Protein AF-A0AAP0MCJ1-F1 (afdb_monomer)

Mean predicted aligned error: 10.29 Å

Foldseek 3Di:
DVVVVVVVVVVVVVPPDDPDDDDDDDQFWDQCPCPDDQKPKDWQWGTHGGDIDQHDDDDVPDPDDDPPGGMDMDGNDDDDPDDDDDDDDDDDDDDDDDPPDPDDDDDDDDDDDDDPPPPDD

Radius of gyration: 22.14 Å; Cα contacts (8 Å, |Δi|>4): 94; chains: 1; bounding box: 61×28×65 Å

pLDDT: mean 81.52, std 13.96, range [37.31, 96.19]

Solvent-accessible surface area (backbone atoms only — not comparable to full-atom values): 8554 Å² total; per-residue (Å²): 113,72,68,61,52,49,54,51,53,50,55,61,65,63,65,55,80,80,83,79,82,86,86,86,84,75,96,60,39,34,62,54,45,55,76,76,59,67,34,43,59,37,76,41,45,44,51,33,83,61,41,73,36,45,42,77,76,84,52,92,92,52,87,74,76,85,75,92,66,56,36,46,79,41,71,62,69,90,76,81,69,71,94,81,63,82,88,86,85,86,84,88,85,82,89,81,78,62,88,90,59,87,77,86,78,91,81,87,84,90,84,87,77,84,74,87,68,88,82,79,132

Structure (mmCIF, N/CA/C/O backbone):
data_AF-A0AAP0MCJ1-F1
#
_entry.id   AF-A0AAP0MCJ1-F1
#
loop_
_atom_site.group_PDB
_atom_site.id
_atom_site.type_symbol
_atom_site.label_atom_id
_atom_site.label_alt_id
_atom_site.label_comp_id
_atom_site.label_asym_id
_atom_site.label_entity_id
_atom_site.label_seq_id
_atom_site.pdbx_PDB_ins_code
_atom_site.Cartn_x
_atom_site.Cartn_y
_atom_site.Cartn_z
_atom_site.occupancy
_atom_site.B_iso_or_equiv
_atom_site.auth_seq_id
_atom_site.auth_comp_id
_atom_site.auth_asym_id
_atom_site.auth_atom_id
_atom_site.pdbx_PDB_model_num
ATOM 1 N N . MET A 1 1 ? -40.420 -8.732 42.494 1.00 62.78 1 MET A N 1
ATOM 2 C CA . MET A 1 1 ? -39.813 -9.361 41.296 1.00 62.78 1 MET A CA 1
ATOM 3 C C . MET A 1 1 ? -39.850 -8.467 40.049 1.00 62.78 1 MET A C 1
ATOM 5 O O . MET A 1 1 ? -38.808 -8.292 39.444 1.00 62.78 1 MET A O 1
ATOM 9 N N . LYS A 1 2 ? -40.979 -7.828 39.692 1.00 68.69 2 LYS A N 1
ATOM 10 C CA . LYS A 1 2 ? -41.096 -6.972 38.484 1.00 68.69 2 LYS A CA 1
ATOM 11 C C . LYS A 1 2 ? -40.120 -5.778 38.411 1.00 68.69 2 LYS A C 1
ATOM 13 O O . LYS A 1 2 ? -39.535 -5.545 37.366 1.00 68.69 2 LYS A O 1
ATOM 18 N N . ILE A 1 3 ? -39.907 -5.064 39.519 1.00 76.12 3 ILE A N 1
ATOM 19 C CA . ILE A 1 3 ? -38.984 -3.909 39.586 1.00 76.12 3 ILE A CA 1
ATOM 20 C C . ILE A 1 3 ? -37.517 -4.320 39.400 1.00 76.12 3 ILE A C 1
ATOM 22 O O . ILE A 1 3 ? -36.758 -3.625 38.737 1.00 76.12 3 ILE A O 1
ATOM 26 N N . PHE A 1 4 ? -37.136 -5.483 39.932 1.00 75.31 4 PHE A N 1
ATOM 27 C CA . PHE A 1 4 ? -35.775 -6.009 39.815 1.00 75.31 4 PHE A CA 1
ATOM 28 C C . PHE A 1 4 ? -35.452 -6.421 38.371 1.00 75.31 4 PHE A C 1
ATOM 30 O O . PHE A 1 4 ? -34.360 -6.167 37.878 1.00 75.31 4 PHE A O 1
ATOM 37 N N . VAL A 1 5 ? -36.439 -6.989 37.667 1.00 79.06 5 VAL A N 1
ATOM 38 C CA . VAL A 1 5 ? -36.340 -7.324 36.238 1.00 79.06 5 VAL A CA 1
ATOM 39 C C . VAL A 1 5 ? -36.228 -6.060 35.379 1.00 79.06 5 VAL A C 1
ATOM 41 O O . VAL A 1 5 ? -35.413 -6.035 34.464 1.00 79.06 5 VAL A O 1
ATOM 44 N N . LEU A 1 6 ? -36.967 -4.989 35.699 1.00 76.94 6 LEU A N 1
ATOM 45 C CA . LEU A 1 6 ? -36.832 -3.705 34.995 1.00 76.94 6 LEU A CA 1
ATOM 46 C C . LEU A 1 6 ? -35.438 -3.086 35.164 1.00 76.94 6 LEU A C 1
ATOM 48 O O . LEU A 1 6 ? -34.874 -2.614 34.183 1.00 76.94 6 LEU A O 1
ATOM 52 N N . LEU A 1 7 ? -34.882 -3.118 36.380 1.00 76.31 7 LEU A N 1
ATOM 53 C CA . LEU A 1 7 ? -33.536 -2.607 36.674 1.00 76.31 7 LEU A CA 1
ATOM 54 C C . LEU A 1 7 ? -32.442 -3.394 35.935 1.00 76.31 7 LEU A C 1
ATOM 56 O O . LEU A 1 7 ? -31.493 -2.802 35.420 1.00 76.31 7 LEU A O 1
ATOM 60 N N . LEU A 1 8 ? -32.600 -4.718 35.834 1.00 71.56 8 LEU A N 1
ATOM 61 C CA . LEU A 1 8 ? -31.702 -5.581 35.062 1.00 71.56 8 LEU A CA 1
ATOM 62 C C . LEU A 1 8 ? -31.807 -5.310 33.554 1.00 71.56 8 LEU A C 1
ATOM 64 O O . LEU A 1 8 ? -30.775 -5.174 32.901 1.00 71.56 8 LEU A O 1
ATOM 68 N N . LEU A 1 9 ? -33.019 -5.159 33.001 1.00 68.81 9 LEU A N 1
ATOM 69 C CA . LEU A 1 9 ? -33.195 -4.789 31.590 1.00 68.81 9 LEU A CA 1
ATOM 70 C C . LEU A 1 9 ? -32.631 -3.397 31.285 1.00 68.81 9 LEU A C 1
ATOM 72 O O . LEU A 1 9 ? -31.991 -3.224 30.251 1.00 68.81 9 LEU A O 1
ATOM 76 N N . SER A 1 10 ? -32.817 -2.412 32.169 1.00 67.62 10 SER A N 1
ATOM 77 C CA . SER A 1 10 ? -32.245 -1.078 31.963 1.00 67.62 10 SER A CA 1
ATOM 78 C C . SER A 1 10 ? -30.721 -1.098 32.013 1.00 67.62 10 SER A C 1
ATOM 80 O O . SER A 1 10 ? -30.097 -0.445 31.189 1.00 67.62 10 SER A O 1
ATOM 82 N N . ALA A 1 11 ? -30.113 -1.877 32.916 1.00 64.88 11 ALA A N 1
ATOM 83 C CA . ALA A 1 11 ? -28.659 -2.029 32.974 1.00 64.88 11 ALA A CA 1
ATOM 84 C C . ALA A 1 11 ? -28.097 -2.721 31.717 1.00 64.88 11 ALA A C 1
ATOM 86 O O . ALA A 1 11 ? -27.057 -2.311 31.210 1.00 64.88 11 ALA A O 1
ATOM 87 N N . PHE A 1 12 ? -28.811 -3.712 31.167 1.00 61.41 12 PHE A N 1
ATOM 88 C CA . PHE A 1 12 ? -28.452 -4.358 29.897 1.00 61.41 12 PHE A CA 1
ATOM 89 C C . PHE A 1 12 ? -28.574 -3.417 28.690 1.00 61.41 12 PHE A C 1
ATOM 91 O O . PHE A 1 12 ? -27.720 -3.449 27.810 1.00 61.41 12 PHE A O 1
ATOM 98 N N . LEU A 1 13 ? -29.597 -2.559 28.655 1.00 58.16 13 LEU A N 1
ATOM 99 C CA . LEU A 1 13 ? -29.784 -1.556 27.596 1.00 58.16 13 LEU A CA 1
ATOM 100 C C . LEU A 1 13 ? -28.825 -0.355 27.735 1.00 58.16 13 LEU A C 1
ATOM 102 O O . LEU A 1 13 ? -28.536 0.317 26.749 1.00 58.16 13 LEU A O 1
ATOM 106 N N . LEU A 1 14 ? -28.329 -0.089 28.950 1.00 54.16 14 LEU A N 1
ATOM 107 C CA . LEU A 1 14 ? -27.360 0.969 29.265 1.00 54.16 14 LEU A CA 1
ATOM 108 C C . LEU A 1 14 ? -25.903 0.577 28.995 1.00 54.16 14 LEU A C 1
ATOM 110 O O . LEU A 1 14 ? -25.057 1.473 28.980 1.00 54.16 14 LEU A O 1
ATOM 114 N N . ASN A 1 15 ? -25.606 -0.696 28.700 1.00 54.47 15 ASN A N 1
ATOM 115 C CA . ASN A 1 15 ? -24.379 -1.083 27.991 1.00 54.47 15 ASN A CA 1
ATOM 116 C C . ASN A 1 15 ? -24.493 -0.625 26.528 1.00 54.47 15 ASN A C 1
ATOM 118 O O . ASN A 1 15 ? -24.521 -1.404 25.577 1.00 54.47 15 ASN A O 1
ATOM 122 N N . GLN A 1 16 ? -24.634 0.688 26.373 1.00 55.56 16 GLN A N 1
ATOM 123 C CA . GLN A 1 16 ? -24.626 1.382 25.109 1.00 55.56 16 GLN A CA 1
ATOM 124 C C . GLN A 1 16 ? -23.283 1.110 24.448 1.00 55.56 16 GLN A C 1
ATOM 126 O O . GLN A 1 16 ? -22.234 1.190 25.089 1.00 55.56 16 GLN A O 1
ATOM 131 N N . ALA A 1 17 ? -23.361 0.754 23.169 1.00 55.75 17 ALA A N 1
ATOM 132 C CA . ALA A 1 17 ? -22.235 0.480 22.301 1.00 55.75 17 ALA A CA 1
ATOM 133 C C . ALA A 1 17 ? -21.091 1.472 22.562 1.00 55.75 17 ALA A C 1
ATOM 135 O O . ALA A 1 17 ? -21.232 2.674 22.333 1.00 55.75 17 ALA A O 1
ATOM 136 N N . SER A 1 18 ? -19.961 0.964 23.058 1.00 57.09 18 SER A N 1
ATOM 137 C CA . SER A 1 18 ? -18.721 1.730 23.078 1.00 57.09 18 SER A CA 1
ATOM 138 C C . SER A 1 18 ? -18.404 2.109 21.632 1.00 57.09 18 SER A C 1
ATOM 140 O O . SER A 1 18 ? -18.175 1.235 20.796 1.00 57.09 18 SER A O 1
ATOM 142 N N . SER A 1 19 ? -18.458 3.403 21.313 1.00 61.25 19 SER A N 1
ATOM 143 C CA . SER A 1 19 ? -18.032 3.908 20.010 1.00 61.25 19 SER A CA 1
ATOM 144 C C . SER A 1 19 ? -16.514 3.785 19.936 1.00 61.25 19 SER A C 1
ATOM 146 O O . SER A 1 19 ? -15.787 4.668 20.391 1.00 61.25 19 SER A O 1
ATOM 148 N N . GLN A 1 20 ? -16.027 2.666 19.404 1.00 72.44 20 GLN A N 1
ATOM 149 C CA . GLN A 1 20 ? -14.601 2.453 19.206 1.00 72.44 20 GLN A CA 1
ATOM 150 C C . GLN A 1 20 ? -14.141 3.234 17.974 1.00 72.44 20 GLN A C 1
ATOM 152 O O . GLN A 1 20 ? -14.374 2.832 16.837 1.00 72.44 20 GLN A O 1
ATOM 157 N N . THR A 1 21 ? -13.485 4.367 18.210 1.00 82.00 21 THR A N 1
ATOM 158 C CA . THR A 1 21 ? -12.818 5.131 17.155 1.00 82.00 21 THR A CA 1
ATOM 159 C C . THR A 1 21 ? -11.406 4.596 16.970 1.00 82.00 21 THR A C 1
ATOM 161 O O . THR A 1 21 ? -10.583 4.686 17.881 1.00 82.00 21 THR A O 1
ATOM 164 N N . THR A 1 22 ? -11.107 4.088 15.778 1.00 86.25 22 THR A N 1
ATOM 165 C CA . THR A 1 22 ? -9.745 3.720 15.381 1.00 86.25 22 THR A CA 1
ATOM 166 C C . THR A 1 22 ? -9.174 4.816 14.491 1.00 86.25 22 THR A C 1
ATOM 168 O O . THR A 1 22 ? -9.790 5.198 13.499 1.00 86.25 22 THR A O 1
ATOM 171 N N . SER A 1 23 ? -7.994 5.322 14.844 1.00 90.50 23 SER A N 1
ATOM 172 C CA . SER A 1 23 ? -7.252 6.295 14.044 1.00 90.50 23 SER A CA 1
ATOM 173 C C . SER A 1 23 ? -5.801 5.856 13.933 1.00 90.50 23 SER A C 1
ATOM 175 O O . SER A 1 23 ? -5.189 5.446 14.920 1.00 90.50 23 SER A O 1
ATOM 177 N N . PHE A 1 24 ? -5.255 5.936 12.728 1.00 91.62 24 PHE A N 1
ATOM 178 C CA . PHE A 1 24 ? -3.858 5.654 12.445 1.00 91.62 24 PHE A CA 1
ATOM 179 C C . PHE A 1 24 ? -3.364 6.601 11.358 1.00 91.62 24 PHE A C 1
ATOM 181 O O . PHE A 1 24 ? -4.128 7.063 10.510 1.00 91.62 24 PHE A O 1
ATOM 188 N N . TYR A 1 25 ? -2.071 6.901 11.402 1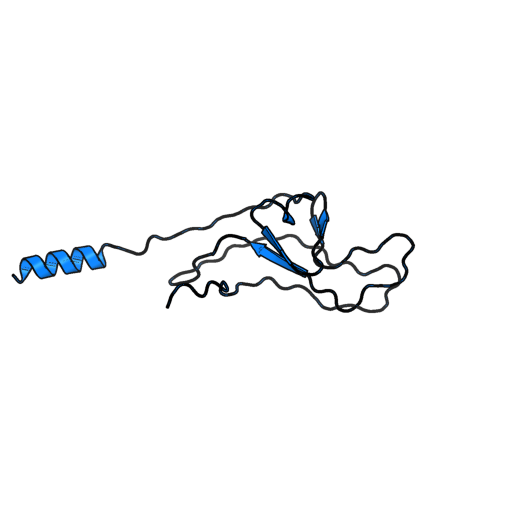.00 94.31 25 TYR A N 1
ATOM 189 C CA . TYR A 1 25 ? -1.438 7.837 10.491 1.00 94.31 25 TYR A CA 1
ATOM 190 C C . TYR A 1 25 ? -0.023 7.367 10.167 1.00 94.31 25 TYR A C 1
ATOM 192 O O . TYR A 1 25 ? 0.755 7.057 11.068 1.00 94.31 25 TYR A O 1
ATOM 200 N N . PHE A 1 26 ? 0.296 7.336 8.876 1.00 94.25 26 PHE A N 1
ATOM 201 C CA . PHE A 1 26 ? 1.601 6.947 8.356 1.00 94.25 26 PHE A CA 1
ATOM 202 C C . PHE A 1 26 ? 2.180 8.138 7.580 1.00 94.25 26 PHE A C 1
ATOM 204 O O . PHE A 1 26 ? 1.847 8.312 6.409 1.00 94.25 26 PHE A O 1
ATOM 211 N N . PRO A 1 27 ? 3.000 8.998 8.217 1.00 94.94 27 PRO A N 1
ATOM 212 C CA . PRO A 1 27 ? 3.597 10.153 7.539 1.00 94.94 27 PRO A CA 1
ATOM 213 C C . PRO A 1 27 ? 4.671 9.756 6.519 1.00 94.94 27 PRO A C 1
ATOM 215 O O . PRO A 1 27 ? 4.994 10.536 5.630 1.00 94.94 27 PRO A O 1
ATOM 218 N N . SER A 1 28 ? 5.265 8.577 6.697 1.00 95.31 28 SER A N 1
ATOM 219 C CA . SER A 1 28 ? 6.310 8.003 5.858 1.00 95.31 28 SER A CA 1
ATOM 220 C C . SER A 1 28 ? 6.378 6.496 6.109 1.00 95.31 28 SER A C 1
ATOM 222 O O . SER A 1 28 ? 5.790 5.995 7.073 1.00 95.31 28 SER A O 1
ATOM 224 N N . PHE A 1 29 ? 7.135 5.797 5.271 1.00 95.31 29 PHE A N 1
ATOM 225 C CA . PHE A 1 29 ? 7.462 4.385 5.427 1.00 95.31 29 PHE A CA 1
ATOM 226 C C . PHE A 1 29 ? 8.977 4.200 5.528 1.00 95.31 29 PHE A C 1
ATOM 228 O O . PHE A 1 29 ? 9.757 5.091 5.192 1.00 95.31 29 PHE A O 1
ATOM 235 N N . SER A 1 30 ? 9.376 3.045 6.035 1.00 94.88 30 SER A N 1
ATOM 236 C CA . SER A 1 30 ? 10.764 2.609 6.185 1.00 94.88 30 SER A CA 1
ATOM 237 C C . SER A 1 30 ? 10.874 1.124 5.831 1.00 94.88 30 SER A C 1
ATOM 239 O O . SER A 1 30 ? 9.852 0.430 5.871 1.00 94.88 30 SER A O 1
ATOM 241 N N . PRO A 1 31 ? 12.081 0.592 5.579 1.00 94.12 31 PRO A N 1
ATOM 242 C CA . PRO A 1 31 ? 12.293 -0.835 5.332 1.00 94.12 31 PRO A CA 1
ATOM 243 C C . PRO A 1 31 ? 11.695 -1.766 6.400 1.00 94.12 31 PRO A C 1
ATOM 245 O O . PRO A 1 31 ? 11.288 -2.881 6.090 1.00 94.12 31 PRO A O 1
ATOM 248 N N . GLU A 1 32 ? 11.546 -1.293 7.641 1.00 93.25 32 GLU A N 1
ATOM 249 C CA . GLU A 1 32 ? 10.957 -2.072 8.740 1.00 93.25 32 GLU A CA 1
ATOM 250 C C . GLU A 1 32 ? 9.423 -2.020 8.806 1.00 93.25 32 GLU A C 1
ATOM 252 O O . GLU A 1 32 ? 8.811 -2.727 9.611 1.00 93.25 32 GLU A O 1
ATOM 257 N N . SER A 1 33 ? 8.773 -1.224 7.948 1.00 94.06 33 SER A N 1
ATOM 258 C CA . SER A 1 33 ? 7.312 -1.036 7.962 1.00 94.06 33 SER A CA 1
ATOM 259 C C . SER A 1 33 ? 6.533 -2.330 7.722 1.00 94.06 33 SER A C 1
ATOM 261 O O . SER A 1 33 ? 5.405 -2.440 8.194 1.00 94.06 33 SER A O 1
ATOM 263 N N . CYS A 1 34 ? 7.133 -3.305 7.032 1.00 93.25 34 CYS A N 1
ATOM 264 C CA . CYS A 1 34 ? 6.539 -4.618 6.773 1.00 93.25 34 CYS A CA 1
ATOM 265 C C . CYS A 1 34 ? 7.003 -5.725 7.735 1.00 93.25 34 CYS A C 1
ATOM 267 O O . CYS A 1 34 ? 6.412 -6.801 7.727 1.00 93.25 34 CYS A O 1
ATOM 269 N N . ASN A 1 35 ? 8.045 -5.493 8.542 1.00 86.81 35 ASN A N 1
ATOM 270 C CA . ASN A 1 35 ? 8.670 -6.548 9.349 1.00 86.81 35 ASN A CA 1
ATOM 271 C C . ASN A 1 35 ? 8.246 -6.512 10.818 1.00 86.81 35 ASN A C 1
ATOM 273 O O . ASN A 1 35 ? 8.238 -7.552 11.469 1.00 86.81 35 ASN A O 1
ATOM 277 N N . ASN A 1 36 ? 7.942 -5.327 11.361 1.00 70.50 36 ASN A N 1
ATOM 278 C CA . ASN A 1 36 ? 7.845 -5.160 12.813 1.00 70.50 36 ASN A CA 1
ATOM 279 C C . ASN A 1 36 ? 6.887 -4.035 13.244 1.00 70.50 36 ASN A C 1
ATOM 281 O O . ASN A 1 36 ? 7.216 -3.202 14.090 1.00 70.50 36 ASN A O 1
ATOM 285 N N . GLY A 1 37 ? 5.688 -3.973 12.658 1.00 70.06 37 GLY A N 1
ATOM 286 C CA . GLY A 1 37 ? 4.809 -2.831 12.898 1.00 70.06 37 GLY A CA 1
ATOM 287 C C . GLY A 1 37 ? 3.323 -3.043 12.655 1.00 70.06 37 GLY A C 1
ATOM 288 O O . GLY A 1 37 ? 2.782 -4.141 12.717 1.00 70.06 37 GLY A O 1
ATOM 289 N N . SER A 1 38 ? 2.660 -1.917 12.406 1.00 87.25 38 SER A N 1
ATOM 290 C CA . SER A 1 38 ? 1.210 -1.787 12.260 1.00 87.25 38 SER A CA 1
ATOM 291 C C . SER A 1 38 ? 0.663 -2.257 10.908 1.00 87.25 38 SER A C 1
ATOM 293 O O . SER A 1 38 ? -0.535 -2.107 10.669 1.00 87.25 38 SER A O 1
ATOM 295 N N . LEU A 1 39 ? 1.513 -2.765 10.010 1.00 94.56 39 LEU A N 1
ATOM 296 C CA . LEU A 1 39 ? 1.149 -3.147 8.648 1.00 94.56 39 LEU A CA 1
ATOM 297 C C . LEU A 1 39 ? 1.503 -4.606 8.374 1.00 94.56 39 LEU A C 1
ATOM 299 O O . LEU A 1 39 ? 2.573 -5.082 8.743 1.00 94.56 39 LEU A O 1
ATOM 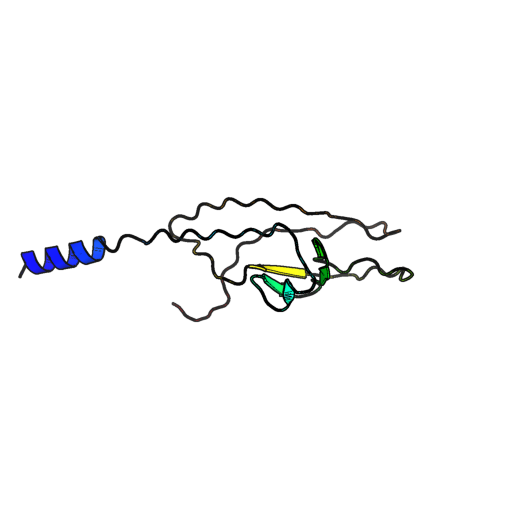303 N N . LEU A 1 40 ? 0.600 -5.292 7.682 1.00 93.94 40 LEU A N 1
ATOM 304 C CA . LEU A 1 40 ? 0.808 -6.624 7.135 1.00 93.94 40 LEU A CA 1
ATOM 305 C C . LEU A 1 40 ? 1.004 -6.489 5.628 1.00 93.94 40 LEU A C 1
ATOM 307 O O . LEU A 1 40 ? 0.077 -6.106 4.912 1.00 93.94 40 LEU A O 1
ATOM 311 N N . CYS A 1 41 ? 2.206 -6.798 5.159 1.00 94.88 41 CYS A N 1
ATOM 312 C CA . CYS A 1 41 ? 2.562 -6.776 3.746 1.00 94.88 41 CYS A CA 1
ATOM 313 C C . CYS A 1 41 ? 2.506 -8.196 3.175 1.00 94.88 41 CYS A C 1
ATOM 315 O O . CYS A 1 41 ? 2.997 -9.140 3.791 1.00 94.88 41 CYS A O 1
ATOM 317 N N . MET A 1 42 ? 1.886 -8.359 2.009 1.00 93.56 42 MET A N 1
ATOM 318 C CA . MET A 1 42 ? 1.665 -9.657 1.370 1.00 93.56 42 MET A CA 1
ATOM 319 C C . MET A 1 42 ? 1.955 -9.570 -0.128 1.00 93.56 42 MET A C 1
ATOM 321 O O . MET A 1 42 ? 1.694 -8.538 -0.749 1.00 93.56 42 MET A O 1
ATOM 325 N N . GLY A 1 43 ? 2.400 -10.676 -0.723 1.00 94.06 43 GLY A N 1
ATOM 326 C CA . GLY A 1 43 ? 2.708 -10.737 -2.153 1.00 94.06 43 GLY A CA 1
ATOM 327 C C . GLY A 1 43 ? 3.943 -9.907 -2.503 1.00 94.06 43 GLY A C 1
ATOM 328 O O . GLY A 1 43 ? 4.933 -9.952 -1.779 1.00 94.06 43 GLY A O 1
ATOM 329 N N . ALA A 1 44 ? 3.864 -9.135 -3.584 1.00 94.19 44 ALA A N 1
ATOM 330 C CA . ALA A 1 44 ? 4.984 -8.391 -4.172 1.00 94.19 44 ALA A CA 1
ATOM 331 C C . ALA A 1 44 ? 5.464 -7.159 -3.375 1.00 94.19 44 ALA A C 1
ATOM 333 O O . ALA A 1 44 ? 6.346 -6.425 -3.830 1.00 94.19 44 ALA A O 1
ATOM 334 N N . VAL A 1 45 ? 4.851 -6.874 -2.220 1.00 95.38 45 VAL A N 1
ATOM 335 C CA . VAL A 1 45 ? 5.083 -5.619 -1.498 1.00 95.38 45 VAL A CA 1
ATOM 336 C C . VAL A 1 45 ? 6.524 -5.518 -1.018 1.00 95.38 45 VAL A C 1
ATOM 338 O O . VAL A 1 45 ? 7.016 -6.397 -0.315 1.00 95.38 45 VAL A O 1
ATOM 341 N N . THR A 1 46 ? 7.161 -4.389 -1.317 1.00 94.88 46 THR A N 1
ATOM 342 C CA . THR A 1 46 ? 8.474 -4.033 -0.768 1.00 94.88 46 THR A CA 1
ATOM 343 C C . THR A 1 46 ? 8.403 -2.673 -0.082 1.00 94.88 46 THR A C 1
ATOM 345 O O . THR A 1 46 ? 7.842 -1.720 -0.627 1.00 94.88 46 THR A O 1
ATOM 348 N N . ALA A 1 47 ? 8.964 -2.578 1.124 1.00 95.00 47 ALA A N 1
ATOM 349 C CA . ALA A 1 47 ? 9.061 -1.328 1.866 1.00 95.00 47 ALA A CA 1
ATOM 350 C C . ALA A 1 47 ? 10.393 -0.628 1.589 1.00 95.00 47 ALA A C 1
ATOM 352 O O . ALA A 1 47 ? 11.459 -1.234 1.704 1.00 95.00 47 ALA A O 1
ATOM 353 N N . TYR A 1 48 ? 10.320 0.658 1.267 1.00 94.44 48 TYR A N 1
ATOM 354 C CA . TYR A 1 48 ? 11.471 1.520 1.040 1.00 94.44 48 TYR A CA 1
ATOM 355 C C . TYR A 1 48 ? 11.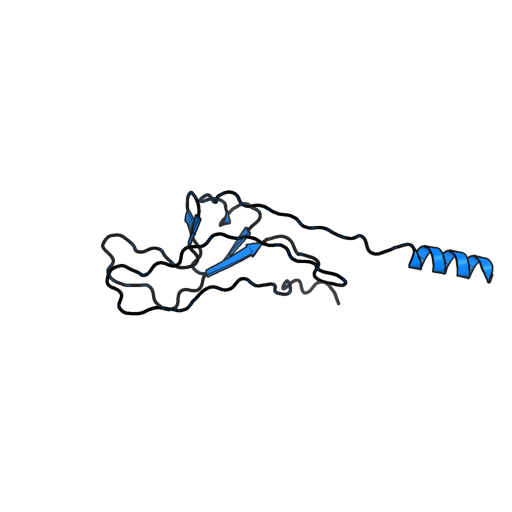417 2.727 1.977 1.00 94.44 48 TYR A C 1
ATOM 357 O O . TYR A 1 48 ? 10.401 3.002 2.621 1.00 94.44 48 TYR A O 1
ATOM 365 N N . ASP A 1 49 ? 12.512 3.479 2.031 1.00 95.62 49 ASP A N 1
ATOM 366 C CA . ASP A 1 49 ? 12.520 4.774 2.701 1.00 95.62 49 ASP A CA 1
ATOM 367 C C . ASP A 1 49 ? 11.575 5.740 1.972 1.00 95.62 49 ASP A C 1
ATOM 369 O O . ASP A 1 49 ? 11.814 6.151 0.834 1.00 95.62 49 ASP A O 1
ATOM 373 N N . GLY A 1 50 ? 10.473 6.093 2.634 1.00 96.06 50 GLY A N 1
ATOM 374 C CA . GLY A 1 50 ? 9.484 7.058 2.155 1.00 96.06 50 GLY A CA 1
ATOM 375 C C . GLY A 1 50 ? 8.220 6.469 1.525 1.00 96.06 50 GLY A C 1
ATOM 376 O O . GLY A 1 50 ? 7.216 7.177 1.460 1.00 96.06 50 GLY A O 1
ATOM 377 N N . TYR A 1 51 ? 8.217 5.210 1.077 1.00 95.75 51 TYR A N 1
ATOM 378 C CA . TYR A 1 51 ? 7.069 4.625 0.368 1.00 95.75 51 TYR A CA 1
ATOM 379 C C . TYR A 1 51 ? 7.013 3.094 0.452 1.00 95.75 51 TYR A C 1
ATOM 381 O O . TYR A 1 51 ? 7.999 2.423 0.749 1.00 95.75 51 TYR A O 1
ATOM 389 N N . LEU A 1 52 ? 5.834 2.543 0.160 1.00 96.19 52 LEU A N 1
ATOM 390 C CA . LEU A 1 52 ? 5.639 1.117 -0.092 1.00 96.19 52 LEU A CA 1
ATOM 391 C C . LEU A 1 52 ? 5.417 0.918 -1.586 1.00 96.19 52 LEU A C 1
ATOM 393 O O . LEU A 1 52 ? 4.553 1.574 -2.172 1.00 96.19 52 LEU A O 1
ATOM 397 N N . SER A 1 53 ? 6.159 -0.005 -2.183 1.00 95.00 53 SER A N 1
ATOM 398 C CA . SER A 1 53 ? 5.888 -0.451 -3.542 1.00 95.00 53 SER A CA 1
ATOM 399 C C . SER A 1 53 ? 4.967 -1.662 -3.496 1.00 95.00 53 SER A C 1
ATOM 401 O O . SER A 1 53 ? 5.315 -2.667 -2.880 1.00 95.00 53 SER A O 1
ATOM 403 N N . LEU A 1 54 ? 3.781 -1.564 -4.106 1.00 94.88 54 LEU A N 1
ATOM 404 C CA . LEU A 1 54 ? 2.816 -2.674 -4.157 1.00 94.88 54 LEU A CA 1
ATOM 405 C C . LEU A 1 54 ? 3.140 -3.695 -5.253 1.00 94.88 54 LEU A C 1
ATOM 407 O O . LEU A 1 54 ? 2.698 -4.832 -5.181 1.00 94.88 54 LEU A O 1
ATOM 411 N N . THR A 1 55 ? 3.903 -3.293 -6.258 1.00 91.62 55 THR A N 1
ATOM 412 C CA . THR A 1 55 ? 4.451 -4.152 -7.314 1.00 91.62 55 THR A CA 1
ATOM 413 C C . THR A 1 55 ? 5.962 -3.955 -7.339 1.00 91.62 55 THR A C 1
ATOM 415 O O . THR A 1 55 ? 6.449 -2.958 -6.810 1.00 91.62 55 THR A O 1
ATOM 418 N N . SER A 1 56 ? 6.742 -4.868 -7.910 1.00 87.06 56 SER A N 1
ATOM 419 C CA . SER A 1 56 ? 8.205 -4.719 -7.904 1.00 87.06 56 SE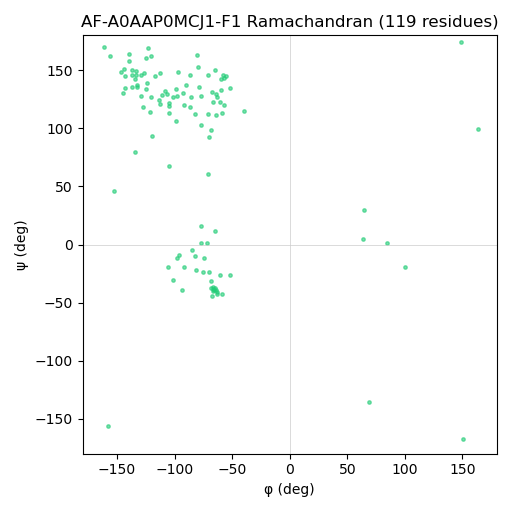R A CA 1
ATOM 420 C C . SER A 1 56 ? 8.655 -3.413 -8.575 1.00 87.06 56 SER A C 1
ATOM 422 O O . SER A 1 56 ? 8.056 -2.969 -9.547 1.00 87.06 56 SER A O 1
ATOM 424 N N . GLU A 1 57 ? 9.728 -2.787 -8.102 1.00 84.50 57 GLU A N 1
ATOM 425 C CA . GLU A 1 57 ? 10.314 -1.637 -8.804 1.00 84.50 57 GLU A CA 1
ATOM 426 C C . GLU A 1 57 ? 11.191 -2.106 -9.988 1.00 84.50 57 GLU A C 1
ATOM 428 O O . GLU A 1 57 ? 11.733 -3.217 -9.955 1.00 84.50 57 GLU A O 1
ATOM 433 N N . PRO A 1 58 ? 11.365 -1.293 -11.049 1.00 76.06 58 PRO A N 1
ATOM 434 C CA . PRO A 1 58 ? 12.280 -1.612 -12.141 1.00 76.06 58 PRO A CA 1
ATOM 435 C C . PRO A 1 58 ? 13.718 -1.743 -11.624 1.00 76.06 58 PRO A C 1
ATOM 437 O O . PRO A 1 58 ? 14.277 -0.797 -11.068 1.00 76.06 58 PRO A O 1
ATOM 440 N N . LEU A 1 59 ? 14.354 -2.893 -11.854 1.00 73.56 59 LEU A N 1
ATOM 441 C CA . LEU A 1 59 ? 15.774 -3.061 -11.552 1.00 73.56 59 LEU A CA 1
ATOM 442 C C . LEU A 1 59 ? 16.637 -2.417 -12.652 1.00 73.56 59 LEU A C 1
ATOM 444 O O . LEU A 1 59 ? 16.387 -2.648 -13.841 1.00 73.56 59 LEU A O 1
ATOM 448 N N . PRO A 1 60 ? 17.692 -1.660 -12.298 1.00 67.88 60 PRO A N 1
ATOM 449 C CA . PRO A 1 60 ? 18.623 -1.117 -13.278 1.00 67.88 60 PRO A CA 1
ATOM 450 C C . PRO A 1 60 ? 19.245 -2.243 -14.113 1.00 67.88 60 PRO A C 1
ATOM 452 O O . PRO A 1 60 ? 19.894 -3.137 -13.578 1.00 67.88 60 PRO A O 1
ATOM 455 N N . GLY A 1 61 ? 19.047 -2.205 -15.432 1.00 65.88 61 GLY A N 1
ATOM 456 C CA . GLY A 1 61 ? 19.618 -3.192 -16.354 1.00 65.88 61 GLY A CA 1
ATOM 457 C C . GLY A 1 61 ? 18.815 -4.485 -16.526 1.00 65.88 61 GLY A C 1
ATOM 458 O O . GLY A 1 61 ? 19.235 -5.326 -17.317 1.00 65.88 61 GLY A O 1
ATOM 459 N N . SER A 1 62 ? 17.660 -4.638 -15.866 1.00 65.38 62 SER A N 1
ATOM 460 C CA 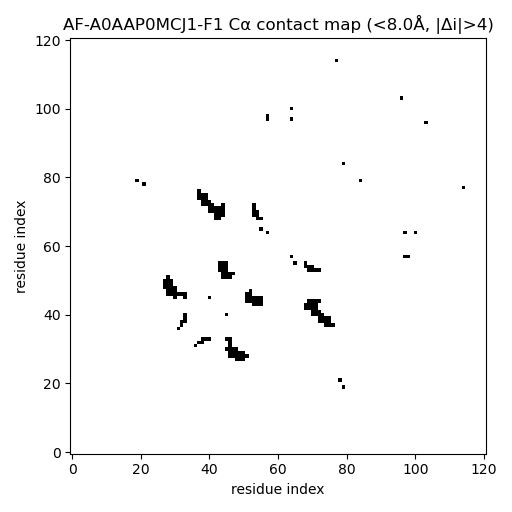. SER A 1 62 ? 16.706 -5.707 -16.185 1.00 65.38 62 SER A CA 1
ATOM 461 C C . SER A 1 62 ? 15.587 -5.149 -17.071 1.00 65.38 62 SER A C 1
ATOM 463 O O . SER A 1 62 ? 14.737 -4.408 -16.577 1.00 65.38 62 SER A O 1
ATOM 465 N N . PRO A 1 63 ? 15.564 -5.465 -18.378 1.00 57.78 63 PRO A N 1
ATOM 466 C CA . PRO A 1 63 ? 14.506 -5.010 -19.279 1.00 57.78 63 PRO A CA 1
ATOM 467 C C . PRO A 1 63 ? 13.192 -5.774 -19.076 1.00 57.78 63 PRO A C 1
ATOM 469 O O . PRO A 1 63 ? 12.165 -5.375 -19.620 1.00 57.78 63 PRO A O 1
ATOM 472 N N . ASN A 1 64 ? 13.216 -6.877 -18.322 1.00 63.50 64 ASN A N 1
ATOM 473 C CA . ASN A 1 64 ? 12.045 -7.713 -18.134 1.00 63.50 64 ASN A CA 1
ATOM 474 C C . ASN A 1 64 ? 11.169 -7.123 -17.033 1.00 63.50 64 ASN A C 1
ATOM 476 O O . ASN A 1 64 ? 11.542 -7.114 -15.859 1.00 63.50 64 ASN A O 1
ATOM 480 N N . GLN A 1 65 ? 10.001 -6.641 -17.446 1.00 68.50 65 GLN A N 1
ATOM 481 C CA . GLN A 1 65 ? 8.911 -6.282 -16.557 1.00 68.50 65 GLN A CA 1
ATOM 482 C C . GLN A 1 65 ? 8.382 -7.568 -15.897 1.00 68.50 65 GLN A C 1
ATOM 484 O O . GLN A 1 65 ? 8.002 -8.489 -16.627 1.00 68.50 65 GLN A O 1
ATOM 489 N N . PRO A 1 66 ? 8.366 -7.672 -14.556 1.00 72.06 66 PRO A N 1
ATOM 490 C CA . PRO A 1 66 ? 7.649 -8.756 -13.909 1.00 72.06 66 PRO A CA 1
ATOM 491 C C . PRO A 1 66 ? 6.158 -8.609 -14.242 1.00 72.06 66 PRO A C 1
ATOM 493 O O . PRO A 1 66 ? 5.581 -7.525 -14.141 1.00 72.06 66 PRO A O 1
ATOM 496 N N . VAL A 1 67 ? 5.577 -9.693 -14.750 1.00 74.81 67 VAL A N 1
ATOM 497 C CA . VAL A 1 67 ? 4.163 -9.801 -15.124 1.00 74.81 67 VAL A CA 1
ATOM 498 C C . VAL A 1 67 ? 3.391 -10.456 -13.983 1.00 74.81 67 VAL A C 1
ATOM 500 O O . VAL A 1 67 ? 3.944 -11.285 -13.266 1.00 74.81 67 VAL A O 1
ATOM 503 N N . ASP A 1 68 ? 2.122 -10.073 -13.828 1.00 82.25 68 ASP A N 1
ATOM 504 C CA . ASP A 1 68 ? 1.170 -10.654 -12.868 1.00 82.25 68 ASP A CA 1
ATOM 505 C C . ASP A 1 68 ? 1.517 -10.454 -11.375 1.00 82.25 68 ASP A C 1
ATOM 507 O O . ASP A 1 68 ? 1.142 -11.252 -10.513 1.00 82.25 68 ASP A O 1
ATOM 511 N N . GLU A 1 69 ? 2.208 -9.361 -11.042 1.00 88.31 69 GLU A N 1
ATOM 512 C CA . GLU A 1 69 ? 2.549 -9.021 -9.657 1.00 88.31 69 GLU A CA 1
ATOM 513 C C . GLU A 1 69 ? 1.356 -8.432 -8.896 1.00 88.31 69 GLU A C 1
ATOM 515 O O . GLU A 1 69 ? 0.750 -7.437 -9.300 1.00 88.31 69 GLU A O 1
ATOM 520 N N . VAL A 1 70 ? 1.066 -9.003 -7.725 1.00 92.62 70 VAL A N 1
ATOM 521 C CA . VAL A 1 70 ? 0.022 -8.514 -6.820 1.00 92.62 70 VAL A CA 1
ATOM 522 C C . VAL A 1 70 ? 0.609 -8.325 -5.430 1.00 92.62 70 VAL A C 1
ATOM 524 O O . VAL A 1 70 ? 1.021 -9.283 -4.773 1.00 92.62 70 VAL A O 1
ATOM 527 N N . GLY A 1 71 ? 0.594 -7.087 -4.946 1.00 95.38 71 GLY A N 1
ATOM 528 C CA . GLY A 1 71 ? 0.905 -6.760 -3.561 1.00 95.38 71 GLY A CA 1
ATOM 529 C C . GLY A 1 71 ? -0.303 -6.233 -2.805 1.00 95.38 71 GLY A C 1
ATOM 530 O O . GLY A 1 71 ? -1.185 -5.574 -3.357 1.00 95.38 71 GLY A O 1
ATOM 531 N N . ARG A 1 72 ? -0.342 -6.528 -1.506 1.00 95.50 72 ARG A N 1
ATOM 532 C CA . ARG A 1 72 ? -1.394 -6.076 -0.595 1.00 95.50 72 ARG A CA 1
ATOM 533 C C . ARG A 1 72 ? -0.784 -5.613 0.713 1.00 95.50 72 ARG A C 1
ATOM 535 O O . ARG A 1 72 ? 0.053 -6.305 1.285 1.00 95.50 72 ARG A O 1
ATOM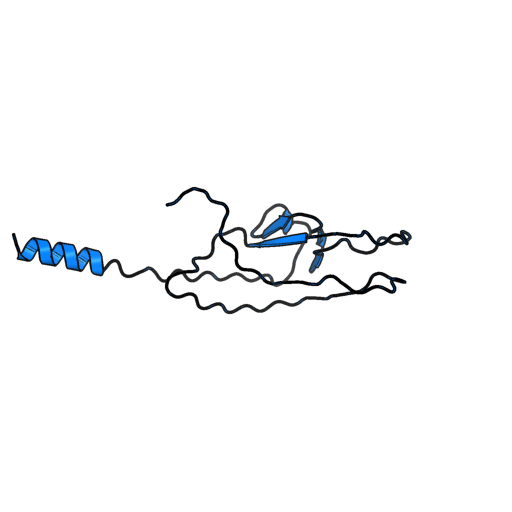 542 N N . VAL A 1 73 ? -1.259 -4.474 1.199 1.00 95.81 73 VAL A N 1
ATOM 543 C CA . VAL A 1 73 ? -0.912 -3.944 2.517 1.00 95.81 73 VAL A CA 1
ATOM 544 C C . VAL A 1 73 ? -2.192 -3.812 3.322 1.00 95.81 73 VAL A C 1
ATOM 546 O O . VAL A 1 73 ? -3.157 -3.206 2.855 1.00 95.81 73 VAL A O 1
ATOM 549 N N . LEU A 1 74 ? -2.210 -4.392 4.517 1.00 94.25 74 LEU A N 1
ATOM 550 C CA . LEU A 1 74 ? -3.322 -4.291 5.458 1.00 94.25 74 LEU A CA 1
ATOM 551 C C . LEU A 1 74 ? -2.855 -3.591 6.729 1.00 94.25 74 LEU A C 1
ATOM 553 O O . LEU A 1 74 ? -1.734 -3.805 7.183 1.00 94.25 74 LEU A O 1
ATOM 557 N N . TYR A 1 75 ? -3.731 -2.798 7.338 1.00 93.06 75 TYR A N 1
ATOM 558 C CA . TYR A 1 75 ? -3.543 -2.408 8.730 1.00 93.06 75 TYR A CA 1
ATOM 559 C C . TYR A 1 75 ? -3.714 -3.649 9.613 1.00 93.06 75 TYR A C 1
ATOM 561 O O . TYR A 1 75 ? -4.664 -4.409 9.437 1.00 93.06 75 TYR A O 1
ATOM 569 N N . HIS A 1 76 ? -2.772 -3.882 10.524 1.00 88.94 76 HIS A N 1
ATOM 570 C CA . HIS A 1 76 ? -2.689 -5.134 11.277 1.00 88.94 76 HIS A CA 1
ATOM 571 C C . HIS A 1 76 ? -3.842 -5.320 12.277 1.00 88.94 76 HIS A C 1
ATOM 573 O O . HIS A 1 76 ? -4.240 -6.451 12.543 1.00 88.94 76 HIS A O 1
ATOM 579 N N . GLN A 1 77 ? -4.381 -4.232 12.837 1.00 88.75 77 GLN A N 1
ATOM 580 C CA . GLN A 1 77 ? -5.433 -4.316 13.851 1.00 88.75 77 GLN A CA 1
ATOM 581 C C . GLN A 1 77 ? -6.832 -4.307 13.208 1.00 88.75 77 GLN A C 1
ATOM 583 O O . GLN A 1 77 ? -7.083 -3.483 12.322 1.00 88.75 77 GLN A O 1
ATOM 588 N N . PRO A 1 78 ? -7.768 -5.162 13.666 1.00 88.31 78 PRO A N 1
ATOM 589 C CA . PRO A 1 78 ? -9.149 -5.141 13.195 1.00 88.31 78 PRO A CA 1
ATOM 590 C C . PRO A 1 78 ? -9.816 -3.774 13.402 1.00 88.31 78 PRO A C 1
ATOM 592 O O . PRO A 1 78 ? -9.615 -3.108 14.420 1.00 88.31 78 PRO A O 1
ATOM 595 N N . VAL A 1 79 ? -10.656 -3.370 12.448 1.00 86.00 79 VAL A N 1
ATOM 596 C CA . VAL A 1 79 ? -11.463 -2.145 12.530 1.00 86.00 79 VAL A CA 1
ATOM 597 C C . VAL A 1 79 ? -12.935 -2.530 12.600 1.00 86.00 79 VAL A C 1
ATOM 599 O O . VAL A 1 79 ? -13.439 -3.240 11.730 1.00 86.00 79 VAL A O 1
ATOM 602 N N . LEU A 1 80 ? -13.634 -2.057 13.634 1.00 85.62 80 LEU A N 1
ATOM 603 C CA . LEU A 1 80 ? -15.055 -2.335 13.817 1.00 85.62 80 LEU A CA 1
ATOM 604 C C . LEU A 1 80 ? -15.886 -1.582 12.765 1.00 85.62 80 LEU A C 1
ATOM 606 O O . LEU A 1 80 ? -15.964 -0.356 12.785 1.00 85.62 80 LEU A O 1
ATOM 610 N N 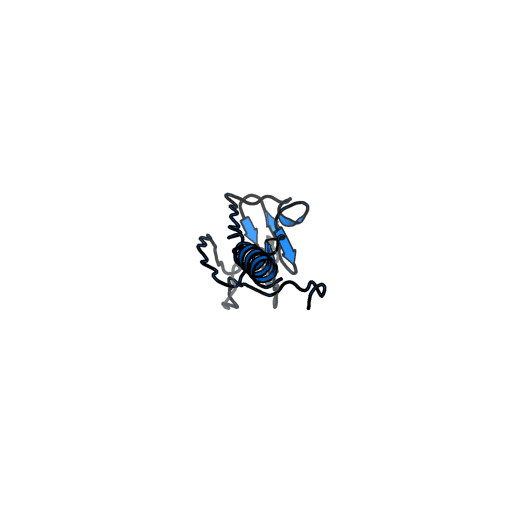. ALA A 1 81 ? -16.516 -2.326 11.851 1.00 82.75 81 ALA A N 1
ATOM 611 C CA . ALA A 1 81 ? -17.276 -1.766 10.729 1.00 82.75 81 ALA A CA 1
ATOM 612 C C . ALA A 1 81 ? -18.793 -1.641 10.957 1.00 82.75 81 ALA A C 1
ATOM 614 O O . ALA A 1 81 ? -19.487 -1.030 10.150 1.00 82.75 81 ALA A O 1
ATOM 615 N N . TRP A 1 82 ? -19.327 -2.199 12.042 1.00 77.62 82 TRP A N 1
ATOM 616 C CA . TRP A 1 82 ? -20.761 -2.193 12.351 1.00 77.62 82 TRP A CA 1
ATOM 617 C C . TRP A 1 82 ? -20.967 -1.881 13.846 1.00 77.62 82 TRP A C 1
ATOM 619 O O . TRP A 1 82 ? -20.140 -2.314 14.648 1.00 77.62 82 TRP A O 1
ATOM 629 N N . PRO A 1 83 ? -22.033 -1.163 14.269 1.00 72.00 83 PRO A N 1
ATOM 630 C CA . PRO A 1 83 ? -23.209 -0.779 13.484 1.00 72.00 83 PRO A CA 1
ATOM 631 C C . PRO A 1 83 ? -23.180 0.565 12.755 1.00 72.00 83 PRO A C 1
ATOM 633 O O . PRO A 1 83 ? -23.948 0.742 11.820 1.00 72.00 83 PRO A O 1
ATOM 636 N N . ASN A 1 84 ? -22.307 1.496 13.134 1.00 76.56 84 ASN A N 1
ATOM 637 C CA . ASN A 1 84 ? -22.281 2.843 12.556 1.00 76.56 84 ASN A CA 1
ATOM 638 C C . ASN A 1 84 ? -20.841 3.241 12.215 1.00 76.56 84 ASN A C 1
ATOM 640 O O . ASN A 1 84 ? -20.204 3.958 12.986 1.00 76.56 84 ASN A O 1
ATOM 644 N N . ILE A 1 85 ? -20.307 2.757 11.088 1.00 83.12 85 ILE A N 1
ATOM 645 C CA . ILE A 1 85 ? -18.969 3.157 10.640 1.00 83.12 85 ILE A CA 1
ATOM 646 C C . ILE A 1 85 ? -19.028 4.446 9.814 1.00 83.12 85 ILE A C 1
ATOM 648 O O . ILE A 1 85 ? -19.736 4.539 8.813 1.00 83.12 85 ILE A O 1
ATOM 652 N N . THR A 1 86 ? -18.217 5.422 10.212 1.00 87.69 86 THR A N 1
ATOM 653 C CA . THR A 1 86 ? -17.842 6.563 9.374 1.00 87.69 86 THR A CA 1
ATOM 654 C C . THR A 1 86 ? -16.362 6.431 9.062 1.00 87.69 86 THR A C 1
ATOM 656 O O . THR A 1 86 ? -15.536 6.404 9.972 1.00 87.69 86 THR A O 1
ATOM 659 N N . ILE A 1 87 ? -16.026 6.346 7.776 1.00 88.38 87 ILE A N 1
ATOM 660 C CA . ILE A 1 87 ? -14.647 6.193 7.312 1.00 88.38 87 ILE A CA 1
ATOM 661 C C . ILE A 1 87 ? -14.183 7.526 6.750 1.00 88.38 87 ILE A C 1
ATOM 663 O O . ILE A 1 87 ? -14.762 8.040 5.795 1.00 88.38 87 ILE A O 1
ATOM 667 N N . VAL A 1 88 ? -13.110 8.061 7.323 1.00 92.00 88 VAL A N 1
ATOM 668 C CA . VAL A 1 88 ? -12.384 9.202 6.767 1.00 92.00 88 VAL A 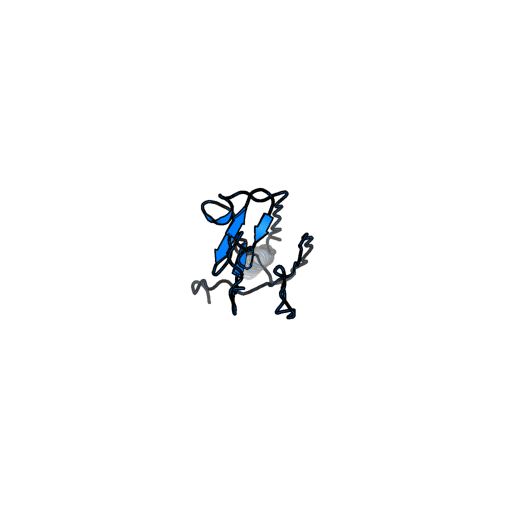CA 1
ATOM 669 C C . VAL A 1 88 ? -10.952 8.750 6.538 1.00 92.00 88 VAL A C 1
ATOM 671 O O . VAL A 1 88 ? -10.237 8.444 7.489 1.00 92.00 88 VAL A O 1
ATOM 674 N N . SER A 1 89 ? -10.538 8.681 5.276 1.00 92.56 89 SER A N 1
ATOM 675 C CA . SER A 1 89 ? -9.192 8.259 4.892 1.00 92.56 89 SER A CA 1
ATOM 676 C C . SER A 1 89 ? -8.615 9.195 3.843 1.00 92.56 89 SER A C 1
ATOM 678 O O . SER A 1 89 ? -9.317 9.614 2.925 1.00 92.56 89 SER A O 1
ATOM 680 N N . SER A 1 90 ? -7.319 9.456 3.949 1.00 95.69 90 SER A N 1
ATOM 681 C CA . SER A 1 90 ? -6.532 10.134 2.927 1.00 95.69 90 SER A CA 1
ATOM 682 C C . SER A 1 90 ? -5.255 9.337 2.709 1.00 95.69 90 SER A C 1
ATOM 684 O O . SER A 1 90 ? -4.654 8.860 3.672 1.00 95.69 90 SER A O 1
ATOM 686 N N . PHE A 1 91 ? -4.863 9.166 1.453 1.00 94.56 91 PHE A N 1
ATOM 687 C CA . PHE A 1 91 ? -3.638 8.475 1.083 1.00 94.56 91 PHE A CA 1
ATOM 688 C C . PHE A 1 91 ? -3.045 9.108 -0.172 1.00 94.56 91 PHE A C 1
ATOM 690 O O . PHE A 1 91 ? -3.762 9.597 -1.046 1.00 94.56 91 PHE A O 1
ATOM 697 N N . THR A 1 92 ? -1.720 9.070 -0.252 1.00 96.12 92 THR A N 1
ATOM 698 C CA . THR A 1 92 ? -0.959 9.520 -1.415 1.00 96.12 92 THR A CA 1
ATOM 699 C C . THR A 1 92 ? -0.395 8.295 -2.107 1.00 96.12 92 THR A C 1
ATOM 701 O O . THR A 1 92 ? 0.194 7.433 -1.458 1.00 96.12 92 THR A O 1
ATOM 704 N N . PHE A 1 93 ? -0.556 8.219 -3.422 1.00 94.75 93 PHE A N 1
ATOM 705 C CA . PHE A 1 93 ? -0.024 7.125 -4.218 1.00 94.75 93 PHE A CA 1
ATOM 706 C C . PHE A 1 93 ? 0.551 7.649 -5.529 1.00 94.75 93 PHE A C 1
ATOM 708 O O . PHE A 1 93 ? 0.193 8.727 -6.008 1.00 94.75 93 PHE A O 1
ATOM 715 N N . ARG A 1 94 ? 1.449 6.861 -6.117 1.00 92.81 94 ARG A N 1
ATOM 716 C CA . ARG A 1 94 ? 2.009 7.096 -7.444 1.00 92.81 94 ARG A CA 1
ATOM 717 C C . ARG A 1 94 ? 1.874 5.813 -8.245 1.00 92.81 94 ARG A C 1
ATOM 719 O O . ARG A 1 94 ? 2.315 4.763 -7.798 1.00 92.81 94 ARG A O 1
ATOM 726 N N . ILE A 1 95 ? 1.291 5.923 -9.433 1.00 89.75 95 ILE A N 1
ATOM 727 C CA . ILE A 1 95 ? 1.311 4.861 -10.437 1.00 89.75 95 ILE A CA 1
ATOM 728 C C . ILE A 1 95 ? 2.303 5.304 -11.502 1.00 89.75 95 ILE A C 1
ATOM 730 O O . ILE A 1 95 ? 2.147 6.367 -12.107 1.00 89.75 95 ILE A O 1
ATOM 734 N N . SER A 1 96 ? 3.346 4.511 -11.700 1.00 86.44 96 SER A N 1
ATOM 735 C CA . SER A 1 96 ? 4.333 4.735 -12.747 1.00 86.44 96 SER A CA 1
ATOM 736 C C . SER A 1 96 ? 4.492 3.495 -13.594 1.00 86.44 96 SER A C 1
ATOM 738 O O . SER A 1 96 ? 4.383 2.371 -13.119 1.00 86.44 96 SER A O 1
ATOM 740 N N . LYS A 1 97 ? 4.773 3.730 -14.865 1.00 82.81 97 LYS A N 1
ATOM 741 C CA . LYS A 1 97 ? 5.017 2.685 -15.838 1.00 82.81 97 LYS A CA 1
ATOM 742 C C . LYS A 1 97 ? 6.487 2.270 -15.822 1.00 82.81 97 LYS A C 1
ATOM 744 O O . LYS A 1 97 ? 7.357 3.125 -15.639 1.00 82.81 97 LYS A O 1
ATOM 749 N N . TYR A 1 98 ? 6.761 0.989 -16.069 1.00 80.31 98 TYR A N 1
ATOM 750 C CA . TYR A 1 98 ? 8.130 0.526 -16.287 1.00 80.31 98 TYR A CA 1
ATOM 751 C C . TYR A 1 98 ? 8.758 1.235 -17.495 1.00 80.31 98 TYR A C 1
ATOM 753 O O . TYR A 1 98 ? 8.074 1.460 -18.503 1.00 80.31 98 TYR A O 1
ATOM 761 N N . PRO A 1 99 ? 10.059 1.570 -17.437 1.00 80.06 99 PRO A N 1
ATOM 762 C CA . PRO A 1 99 ? 10.771 2.112 -18.586 1.00 80.06 99 PRO A CA 1
ATOM 763 C C . PRO A 1 99 ? 10.581 1.224 -19.823 1.00 80.06 99 PRO A C 1
ATOM 765 O O . PRO A 1 99 ? 10.691 0.007 -19.733 1.00 80.06 99 PRO A O 1
ATOM 768 N N . ASN A 1 100 ? 10.306 1.832 -20.980 1.00 77.56 100 ASN A N 1
ATOM 769 C CA . ASN A 1 100 ? 10.114 1.156 -22.275 1.00 77.56 100 ASN A CA 1
ATOM 770 C C . ASN A 1 100 ? 8.923 0.191 -22.382 1.00 77.56 100 ASN A C 1
ATOM 772 O O . ASN A 1 100 ? 8.747 -0.429 -23.430 1.00 77.56 100 ASN A O 1
ATOM 776 N N . SER A 1 101 ? 8.077 0.081 -21.358 1.00 78.19 101 SER A N 1
ATOM 777 C CA . SER A 1 101 ? 6.829 -0.664 -21.495 1.00 78.19 101 SER A CA 1
ATOM 778 C C . SER A 1 101 ? 5.920 0.045 -22.515 1.00 78.19 101 SER A C 1
ATOM 780 O O . SER A 1 101 ? 5.966 1.272 -22.671 1.00 78.19 101 SER A O 1
ATOM 782 N N . THR A 1 102 ? 5.074 -0.691 -23.234 1.00 79.00 102 THR A N 1
ATOM 783 C CA . THR A 1 102 ? 3.987 -0.114 -24.058 1.00 79.00 102 THR A CA 1
ATOM 784 C C . THR A 1 102 ? 2.620 -0.324 -23.412 1.00 79.00 10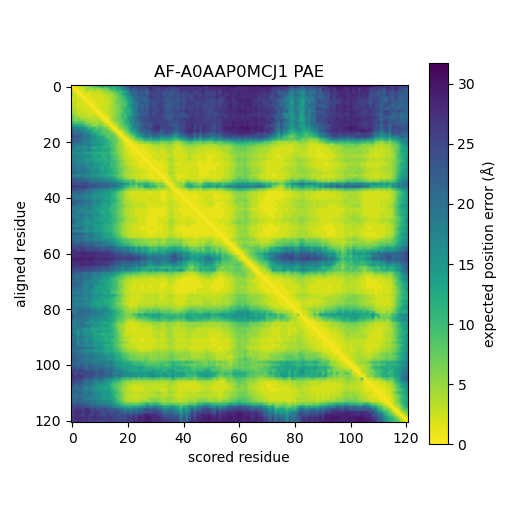2 THR A C 1
ATOM 786 O O . THR A 1 102 ? 1.744 0.520 -23.586 1.00 79.00 102 THR A O 1
ATOM 789 N N . ASP A 1 103 ? 2.525 -1.282 -22.496 1.00 74.81 103 ASP A N 1
ATOM 790 C CA . ASP A 1 103 ? 1.309 -1.638 -21.777 1.00 74.81 103 ASP A CA 1
ATOM 791 C C . ASP A 1 103 ? 1.007 -0.698 -20.602 1.00 74.81 103 ASP A C 1
ATOM 793 O O . ASP A 1 103 ? 1.850 0.080 -20.139 1.00 74.81 103 ASP A O 1
ATOM 797 N N . SER A 1 104 ? -0.235 -0.742 -20.133 1.00 71.88 104 SER A N 1
ATOM 798 C CA . SER A 1 104 ? -0.701 -0.045 -18.935 1.00 71.88 104 SER A CA 1
ATOM 799 C C . SER A 1 104 ? -1.709 -0.924 -18.210 1.00 71.88 104 SER A C 1
ATOM 801 O O . SER A 1 104 ? -2.610 -1.455 -18.851 1.00 71.88 104 SER A O 1
ATOM 803 N N . GLY A 1 105 ? -1.580 -1.029 -16.893 1.00 77.19 105 GLY A N 1
ATOM 804 C CA . GLY A 1 105 ? -2.406 -1.892 -16.056 1.00 77.19 105 GLY A CA 1
ATOM 805 C C . GLY A 1 105 ? -1.612 -2.390 -14.844 1.00 77.19 105 GLY A C 1
ATOM 806 O O . GLY A 1 105 ? -0.421 -2.099 -14.734 1.00 77.19 105 GLY A O 1
ATOM 807 N N . ASP A 1 106 ? -2.234 -3.092 -13.900 1.00 83.31 106 ASP A N 1
ATOM 808 C CA . ASP A 1 106 ? -3.674 -3.413 -13.855 1.00 83.31 106 ASP A CA 1
ATOM 809 C C . ASP A 1 106 ? -4.491 -2.395 -13.044 1.00 83.31 106 ASP A C 1
ATOM 811 O O . ASP A 1 106 ? -5.580 -1.998 -13.457 1.00 83.31 106 ASP A O 1
ATOM 815 N N . GLY A 1 107 ? -3.962 -1.894 -11.925 1.00 89.81 107 GLY A N 1
ATOM 816 C CA . GLY A 1 107 ? -4.614 -0.852 -11.129 1.00 89.81 107 GLY A CA 1
ATOM 817 C C . GLY A 1 107 ? -4.280 -0.910 -9.640 1.00 89.81 107 GLY A C 1
ATOM 818 O O . GLY A 1 107 ? -3.367 -1.608 -9.211 1.00 89.81 107 GLY A O 1
ATOM 819 N N . MET A 1 108 ? -5.038 -0.152 -8.843 1.00 93.25 108 MET A N 1
ATOM 820 C CA . MET A 1 108 ? -4.936 -0.107 -7.382 1.00 93.25 108 MET A CA 1
ATOM 821 C C . MET A 1 108 ? -6.333 0.043 -6.778 1.00 93.25 108 MET A C 1
ATOM 823 O O . MET A 1 108 ? -7.180 0.744 -7.332 1.00 93.25 108 MET A O 1
ATOM 827 N N . ALA A 1 109 ? -6.560 -0.580 -5.622 1.00 94.69 109 ALA A N 1
ATOM 828 C CA . ALA A 1 109 ? -7.797 -0.445 -4.863 1.00 94.69 109 ALA A CA 1
ATOM 829 C C . ALA A 1 109 ? -7.509 -0.211 -3.375 1.00 94.69 109 ALA A C 1
ATOM 831 O O . ALA A 1 109 ? -6.573 -0.778 -2.815 1.00 94.69 109 ALA A O 1
ATOM 832 N N . PHE A 1 110 ? -8.362 0.588 -2.734 1.00 93.25 110 PHE A N 1
ATOM 833 C CA . PHE A 1 110 ? -8.461 0.676 -1.279 1.00 93.25 110 PHE A CA 1
ATOM 834 C C . PHE A 1 110 ? -9.627 -0.202 -0.820 1.00 93.25 110 PHE A C 1
ATOM 836 O O . PHE A 1 110 ? -10.726 -0.091 -1.364 1.00 93.25 110 PHE A O 1
ATOM 843 N N . ILE A 1 111 ? -9.388 -1.101 0.138 1.00 91.19 111 ILE A N 1
ATOM 844 C CA . ILE A 1 111 ? -10.348 -2.149 0.505 1.00 91.19 111 ILE A CA 1
ATOM 845 C C . ILE A 1 111 ? -10.599 -2.202 2.013 1.00 91.19 111 ILE A C 1
ATOM 847 O O . ILE A 1 111 ? -9.684 -2.030 2.814 1.00 91.19 111 ILE A O 1
ATOM 851 N N . PHE A 1 112 ? -11.837 -2.535 2.376 1.00 88.38 112 PHE A N 1
ATOM 852 C CA . PHE A 1 112 ? -12.196 -3.090 3.680 1.00 88.38 112 PHE A CA 1
ATOM 853 C C . PHE A 1 112 ? -12.618 -4.535 3.456 1.00 88.38 112 PHE A C 1
ATOM 855 O O . PHE A 1 112 ? -13.453 -4.808 2.594 1.00 88.38 112 PHE A O 1
ATOM 862 N N . ALA A 1 113 ? -12.031 -5.457 4.210 1.00 87.69 113 ALA A N 1
ATOM 863 C CA . ALA A 1 113 ? -12.333 -6.876 4.116 1.00 87.69 113 ALA A CA 1
ATOM 864 C C . ALA A 1 113 ? -12.523 -7.458 5.523 1.00 87.69 113 ALA A C 1
ATOM 866 O O . ALA A 1 113 ? -11.886 -6.967 6.460 1.00 87.69 113 ALA A O 1
ATOM 867 N N . PRO A 1 114 ? -13.377 -8.485 5.687 1.00 86.19 114 PRO A N 1
ATOM 868 C CA . PRO A 1 114 ? -13.456 -9.232 6.936 1.00 86.19 114 PRO A CA 1
ATOM 869 C C . PRO A 1 114 ? -12.080 -9.774 7.324 1.00 86.19 114 PRO A C 1
ATOM 871 O O . PRO A 1 114 ? -11.298 -10.167 6.453 1.00 86.19 114 PRO A O 1
ATOM 874 N N . THR A 1 115 ? -11.783 -9.817 8.622 1.00 81.12 115 THR A N 1
ATOM 875 C CA . THR A 1 115 ? -10.610 -10.559 9.082 1.00 81.12 115 THR A CA 1
ATOM 876 C C . THR A 1 115 ? -10.890 -12.052 8.924 1.00 81.12 115 THR A C 1
ATOM 878 O O . THR A 1 115 ? -12.024 -12.505 9.069 1.00 81.12 115 THR A O 1
ATOM 881 N N . ASN A 1 116 ? -9.859 -12.839 8.611 1.00 70.50 116 ASN A N 1
ATOM 882 C CA . ASN A 1 116 ? -9.972 -14.300 8.545 1.00 70.50 116 ASN A CA 1
ATOM 883 C C . ASN A 1 116 ? -9.993 -14.950 9.941 1.00 70.50 116 ASN A C 1
ATOM 885 O O . ASN A 1 116 ? -9.771 -16.155 10.058 1.00 70.50 116 ASN A O 1
ATOM 889 N N . ASP A 1 117 ? -10.242 -14.176 10.999 1.00 57.75 117 ASP A N 1
ATOM 890 C CA . ASP A 1 117 ? -10.355 -14.711 12.346 1.00 57.75 117 ASP A CA 1
ATOM 891 C C . ASP A 1 117 ? -11.630 -15.550 12.416 1.00 57.75 117 ASP A C 1
ATOM 893 O O . ASP A 1 117 ? -12.735 -15.053 12.619 1.00 57.75 117 ASP A O 1
ATOM 897 N N . THR A 1 118 ? -11.482 -16.866 12.280 1.00 45.94 118 THR A N 1
ATOM 898 C CA . THR A 1 118 ? -12.551 -17.854 12.489 1.00 45.94 118 THR A CA 1
ATOM 899 C C . THR A 1 118 ? -13.039 -17.908 13.944 1.00 45.94 118 THR A C 1
ATOM 901 O O . THR A 1 118 ? -13.754 -18.829 14.326 1.00 45.94 118 THR A O 1
ATOM 904 N N . SER A 1 119 ? -12.658 -16.950 14.786 1.00 47.22 119 SER A N 1
ATOM 905 C CA . SER A 1 119 ? -13.057 -16.843 16.181 1.00 47.22 119 SER A CA 1
ATOM 906 C C . SER A 1 119 ? -14.099 -15.741 16.370 1.00 47.22 119 SER A C 1
ATOM 908 O O . SER A 1 119 ? -13.783 -14.718 16.970 1.00 47.22 119 SER A O 1
ATOM 910 N N . SER A 1 120 ? -15.313 -15.923 15.842 1.00 42.72 120 SER A N 1
ATOM 911 C CA . SER A 1 120 ? -16.595 -15.609 16.516 1.00 42.72 120 SER A CA 1
ATOM 912 C C . SER A 1 120 ? -17.772 -15.533 15.533 1.00 42.72 120 SER A C 1
ATOM 914 O O . SER A 1 120 ? -18.034 -14.510 14.906 1.00 42.72 120 SER A O 1
ATOM 916 N N . ALA A 1 121 ? -18.525 -16.630 15.479 1.00 37.31 121 ALA A N 1
ATOM 917 C CA . ALA A 1 121 ? -19.984 -16.626 15.443 1.00 37.31 121 ALA A CA 1
ATOM 918 C C . ALA A 1 121 ? -20.461 -17.619 16.510 1.00 37.31 121 ALA A C 1
ATOM 920 O O . ALA A 1 121 ? -19.789 -18.669 16.653 1.00 37.31 121 ALA A O 1
#

Secondary structure (DSSP, 8-state):
-HHHHHHHHHHHHHS-----------S---GGGGTSSSEEEEET-EEETTEEESSPPPPTT---PPPS--EEEEESS----TTT------------PPTT---------------------

InterPro domains:
  IPR001220 Legume lectin domain [PF00139] (22-119)
  IPR013320 Concanavalin A-like lectin/glucanase domain superfamily [SSF49899] (6-117)
  IPR050258 Leguminous Lectin [PTHR32401] (5-118)

Organism: NCBI:txid2935761

Sequence (121 aa):
MKIFVLLLLSAFLLNQASSQTTSFYFPSFSPESCNNGSLLCMGAVTAYDGYLSLTSEPLPGSPNQPVDEVGRVLYHQPVLAWPNITIVSSFTFRISKYPNSTDSGDGMAFIFAPTNDTSSA